Protein AF-A0A093CRY4-F1 (afdb_monomer)

Foldseek 3Di:
DVVVLLVLLVVLLDPDPVVSLVVLLVCLLVQCPDPPPVRVLSSLSSLLSQLVDPVRNLVSLSCVVSLLVNCVVLLRSLSSLQSNLVVDDDPVSQVSLLVSLLSLLVQCPPPDPNSNVSSVVSNVVSLVRHDDPCNVVNVVSVCVSCVVVVVVVVVVD

Secondary structure (DSSP, 8-state):
-HHHHHHHHHHHTSSS-HHHHHHHHHHHHHHHT-SSTHHHHHHHHHHHHHHT-TTTHHHHGGGHHHHHT-TTSHHHHHHHHHHHHHT--HHHHHHHHHHHHHHHGGGGG-S-HHHHHHHHHHHHHHHHH--TTHHHHHHHHHHHHHHHHHHHHHH--

Solvent-accessible surface area (backbone atoms only — not comparable to full-atom values): 8814 Å² total; per-residue (Å²): 107,70,69,59,52,51,51,51,38,59,53,68,74,50,90,90,49,68,69,60,47,58,52,46,68,67,49,45,65,60,41,54,69,43,90,50,80,63,45,29,58,53,49,40,53,35,49,33,60,36,41,74,31,86,92,43,23,75,68,55,56,80,48,47,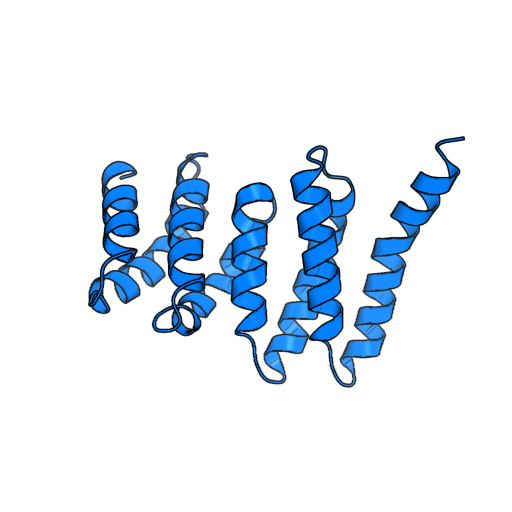71,62,52,69,72,40,58,88,47,35,81,56,37,47,63,36,50,52,46,49,56,76,70,48,59,73,78,59,28,27,53,51,23,50,55,50,40,64,67,37,47,74,36,62,76,41,92,48,65,66,34,18,52,49,35,52,51,46,38,54,52,25,61,73,50,38,54,75,83,52,42,62,57,48,50,52,51,50,51,66,51,45,52,61,60,55,49,56,71,67,67,78,114

Organism: Tauraco erythrolophus (NCBI:txid121530)

Radius of gyration: 16.93 Å; Cα contacts (8 Å, |Δi|>4): 141; chains: 1; bounding box: 35×24×50 Å

Mean predicted aligned error: 4.62 Å

Nearest PDB structures (foldseek):
  8d9w-assembly1_K  TM=6.288E-01  e=7.941E-01  Mus musculus
  8whl-assembly2_C  TM=3.926E-01  e=1.307E-01  Homo sapiens
  7mqa-assembly1_SP  TM=6.198E-01  e=2.366E+00  Homo sapiens
  8bot-assembly1_F  TM=3.402E-01  e=9.832E+00  Homo sapiens

Sequence (157 aa):
EMVTIAFLIEMLGCNNINKELDHALEIFPTYLKSQCPEMPRLVLRGILTLSERPDMAKKSLVLLPVIMEQLEHGDMVLPVLVNMLQLLEGKESSRIALVLADNLRWLFDNESVTVRQLSIHLFRDTMGLVAGAKRKKMKEVVWDSLLPLLFHLYDED

Structure (mmCIF, N/CA/C/O backbone):
data_AF-A0A093CRY4-F1
#
_entry.id   AF-A0A093CRY4-F1
#
loop_
_atom_site.group_PDB
_atom_site.id
_atom_site.type_symbol
_atom_site.label_atom_id
_atom_site.label_alt_id
_atom_site.label_comp_id
_atom_site.label_asym_id
_atom_site.label_entity_id
_atom_site.label_seq_id
_atom_site.pdbx_PDB_ins_code
_atom_site.Cartn_x
_atom_site.Cartn_y
_atom_site.Cartn_z
_atom_site.occupancy
_atom_site.B_iso_or_equiv
_atom_site.auth_seq_id
_atom_site.auth_comp_id
_atom_site.auth_asym_id
_atom_site.auth_atom_id
_atom_site.pdbx_PDB_model_num
ATOM 1 N N . GLU A 1 1 ? 11.510 5.188 21.331 1.00 83.94 1 GLU A N 1
ATOM 2 C CA . GLU A 1 1 ? 10.309 5.245 20.469 1.00 83.94 1 GLU A CA 1
ATOM 3 C C . GLU A 1 1 ? 9.979 3.909 19.813 1.00 83.94 1 GLU A C 1
ATOM 5 O O . GLU A 1 1 ? 8.864 3.454 20.013 1.00 83.94 1 GLU A O 1
ATOM 10 N N . MET A 1 2 ? 10.912 3.224 19.128 1.00 91.81 2 MET A N 1
ATOM 11 C CA . MET A 1 2 ? 10.611 1.926 18.483 1.00 91.81 2 MET A CA 1
ATOM 12 C C . MET A 1 2 ? 9.945 0.899 19.407 1.00 91.81 2 MET A C 1
ATOM 14 O O . MET A 1 2 ? 8.940 0.320 19.027 1.00 91.81 2 MET A O 1
ATOM 18 N N . VAL A 1 3 ? 10.453 0.706 20.631 1.00 93.69 3 VAL A N 1
ATOM 19 C CA . VAL A 1 3 ? 9.854 -0.236 21.600 1.00 93.69 3 VAL A CA 1
ATOM 20 C C . VAL A 1 3 ? 8.409 0.145 21.939 1.00 93.69 3 VAL A C 1
ATOM 22 O O . VAL A 1 3 ? 7.550 -0.721 22.043 1.00 93.69 3 VAL A O 1
ATOM 25 N N . THR A 1 4 ? 8.125 1.442 22.068 1.00 93.44 4 THR A N 1
ATOM 26 C CA . THR A 1 4 ? 6.783 1.960 22.359 1.00 93.44 4 THR A CA 1
ATOM 27 C C . THR A 1 4 ? 5.831 1.720 21.192 1.00 93.44 4 THR A C 1
ATOM 29 O O . THR A 1 4 ? 4.713 1.263 21.405 1.00 93.44 4 THR A O 1
ATOM 32 N N . ILE A 1 5 ? 6.279 1.978 19.960 1.00 94.31 5 ILE A N 1
ATOM 33 C CA . ILE A 1 5 ? 5.481 1.738 18.751 1.00 94.31 5 ILE A CA 1
ATOM 34 C C . ILE A 1 5 ? 5.279 0.243 18.513 1.00 94.31 5 ILE A C 1
ATOM 36 O O . ILE A 1 5 ? 4.167 -0.172 18.206 1.00 94.31 5 ILE A O 1
ATOM 40 N N . ALA A 1 6 ? 6.301 -0.581 18.742 1.00 94.50 6 ALA A N 1
ATOM 41 C CA . ALA A 1 6 ? 6.178 -2.032 18.679 1.00 94.50 6 ALA A CA 1
ATOM 42 C C . ALA A 1 6 ? 5.148 -2.538 19.693 1.00 94.50 6 ALA A C 1
ATOM 44 O O . ALA A 1 6 ? 4.248 -3.283 19.323 1.00 94.50 6 ALA A O 1
ATOM 45 N N . PHE A 1 7 ? 5.221 -2.073 20.944 1.00 93.00 7 PHE A N 1
ATOM 46 C CA . PHE A 1 7 ? 4.228 -2.403 21.963 1.00 93.00 7 PHE A CA 1
ATOM 47 C C . PHE A 1 7 ? 2.814 -1.982 21.543 1.00 93.00 7 PHE A C 1
ATOM 49 O O . PHE A 1 7 ? 1.894 -2.789 21.636 1.00 93.00 7 PHE A O 1
ATOM 56 N N . LEU A 1 8 ? 2.637 -0.757 21.033 1.00 92.00 8 LEU A N 1
ATOM 57 C CA . LEU A 1 8 ? 1.346 -0.288 20.526 1.00 92.00 8 LEU A CA 1
ATOM 58 C C . LEU A 1 8 ? 0.816 -1.204 19.416 1.00 92.00 8 LEU A C 1
ATOM 60 O O . LEU A 1 8 ? -0.345 -1.582 19.454 1.00 92.00 8 LEU A O 1
ATOM 64 N N . ILE A 1 9 ? 1.657 -1.597 18.460 1.00 92.06 9 ILE A N 1
ATOM 65 C CA . ILE A 1 9 ? 1.272 -2.476 17.348 1.00 92.06 9 ILE A CA 1
ATOM 66 C C . ILE A 1 9 ? 0.850 -3.864 17.827 1.00 92.06 9 ILE A C 1
ATOM 68 O O . ILE A 1 9 ? -0.150 -4.389 17.347 1.00 92.06 9 ILE A O 1
ATOM 72 N N . GLU A 1 10 ? 1.565 -4.451 18.783 1.00 91.19 10 GLU A N 1
ATOM 73 C CA . GLU A 1 10 ? 1.151 -5.733 19.364 1.00 91.19 10 GLU A CA 1
ATOM 74 C C . GLU A 1 10 ? -0.182 -5.584 20.112 1.00 91.19 10 GLU A C 1
ATOM 76 O O . GLU A 1 10 ? -1.076 -6.420 19.977 1.00 91.19 10 GLU A O 1
ATOM 81 N N . MET A 1 11 ? -0.375 -4.464 20.819 1.00 88.94 11 MET A N 1
ATOM 82 C CA . MET A 1 11 ? -1.657 -4.136 21.445 1.00 88.94 11 MET A CA 1
ATOM 83 C C . MET A 1 11 ? -2.774 -3.961 20.414 1.00 88.94 11 MET A C 1
ATOM 85 O O . MET A 1 11 ? -3.904 -4.327 20.725 1.00 88.94 11 MET A O 1
ATOM 89 N N . LEU A 1 12 ? -2.473 -3.493 19.191 1.00 85.75 12 LEU A N 1
ATOM 90 C CA . LEU A 1 12 ? -3.433 -3.407 18.083 1.00 85.75 12 LEU A CA 1
ATOM 91 C C . LEU A 1 12 ? -4.008 -4.768 17.652 1.00 85.75 12 LEU A C 1
ATOM 93 O O . LEU A 1 12 ? -5.098 -4.830 17.080 1.00 85.75 12 LEU A O 1
ATOM 97 N N . GLY A 1 13 ? -3.321 -5.866 17.972 1.00 82.00 13 GLY A N 1
ATOM 98 C CA . GLY A 1 13 ? -3.807 -7.230 17.759 1.00 82.00 13 GLY A CA 1
ATOM 99 C C . GLY A 1 13 ? -4.866 -7.693 18.769 1.00 82.00 13 GLY A C 1
ATOM 100 O O . GLY A 1 13 ? -5.543 -8.690 18.529 1.00 82.00 13 GLY A O 1
ATOM 101 N N . CYS A 1 14 ? -5.054 -6.983 19.884 1.00 84.06 14 CYS A N 1
ATOM 102 C CA . CYS A 1 14 ? -5.982 -7.377 20.945 1.00 84.06 14 CYS A CA 1
ATOM 103 C C . CYS A 1 14 ? -7.433 -6.940 20.660 1.00 84.06 14 CYS A C 1
ATOM 105 O O . CYS A 1 14 ? -7.703 -5.953 19.969 1.00 84.06 14 CYS A O 1
ATOM 107 N N . ASN A 1 15 ? -8.411 -7.656 21.221 1.00 69.56 15 ASN A N 1
ATOM 108 C CA . ASN A 1 15 ? -9.822 -7.271 21.129 1.00 69.56 15 ASN A CA 1
ATOM 109 C C . ASN A 1 15 ? -10.112 -6.093 22.085 1.00 69.56 15 ASN A C 1
ATOM 111 O O . ASN A 1 15 ? -9.741 -6.167 23.253 1.00 69.56 15 ASN A O 1
ATOM 115 N N . ASN A 1 16 ? -10.835 -5.063 21.610 1.00 69.56 16 ASN A N 1
ATOM 116 C CA . ASN A 1 16 ? -11.391 -3.933 22.390 1.00 69.56 16 ASN A CA 1
ATOM 117 C C . ASN A 1 16 ? -10.476 -2.719 22.702 1.00 69.56 16 ASN A C 1
ATOM 119 O O . ASN A 1 16 ? -10.368 -2.289 23.847 1.00 69.56 16 ASN A O 1
ATOM 123 N N . ILE A 1 17 ? -9.875 -2.116 21.676 1.00 74.19 17 ILE A N 1
ATOM 124 C CA . ILE A 1 17 ? -8.831 -1.070 21.795 1.00 74.19 17 ILE A CA 1
ATOM 125 C C . ILE A 1 17 ? -9.111 0.163 20.909 1.00 74.19 17 ILE A C 1
ATOM 127 O O . ILE A 1 17 ? -8.249 0.683 20.202 1.00 74.19 17 ILE A O 1
ATOM 131 N N . ASN A 1 18 ? -10.368 0.610 20.862 1.00 78.56 18 ASN A N 1
ATOM 132 C CA . ASN A 1 18 ? -10.778 1.685 19.947 1.00 78.56 18 ASN A CA 1
ATOM 133 C C . ASN A 1 18 ? -10.033 3.011 20.182 1.00 78.56 18 ASN A C 1
ATOM 135 O O . ASN A 1 18 ? -9.780 3.732 19.223 1.00 78.56 18 ASN A O 1
ATOM 139 N N . LYS A 1 19 ? -9.678 3.332 21.434 1.00 81.25 19 LYS A N 1
ATOM 140 C CA . LYS A 1 19 ? -8.964 4.577 21.761 1.00 81.25 19 LYS A CA 1
ATOM 141 C C . LYS A 1 19 ? -7.512 4.519 21.298 1.00 81.25 19 LYS A C 1
ATOM 143 O O . LYS A 1 19 ? -6.995 5.487 20.752 1.00 81.25 19 LYS A O 1
ATOM 148 N N . GLU A 1 20 ? -6.876 3.373 21.501 1.00 86.25 20 GLU A N 1
ATOM 149 C CA . GLU A 1 20 ? -5.513 3.093 21.070 1.00 86.25 20 GLU A CA 1
ATOM 150 C C . GLU A 1 20 ? -5.431 3.071 19.543 1.00 86.25 20 GLU A C 1
ATOM 152 O O . GLU A 1 20 ? -4.464 3.581 18.988 1.00 86.25 20 GLU A O 1
ATOM 157 N N . LEU A 1 21 ? -6.463 2.554 18.865 1.00 89.06 21 LEU A N 1
ATOM 158 C CA . LEU A 1 21 ? -6.588 2.629 17.412 1.00 89.06 21 LEU A CA 1
ATOM 159 C C . LEU A 1 21 ? -6.636 4.079 16.928 1.00 89.06 21 LEU A C 1
ATOM 161 O O . LEU A 1 21 ? -5.852 4.442 16.059 1.00 89.06 21 LEU A O 1
ATOM 165 N N . ASP A 1 22 ? -7.529 4.907 17.473 1.00 90.94 22 ASP A N 1
ATOM 166 C CA . ASP A 1 22 ? -7.661 6.296 17.020 1.00 90.94 22 ASP A CA 1
ATOM 167 C C . ASP A 1 22 ? -6.340 7.071 17.241 1.00 90.94 22 ASP A C 1
ATOM 169 O O . ASP A 1 22 ? -5.893 7.792 16.349 1.00 90.94 22 ASP A O 1
ATOM 173 N N . HIS A 1 23 ? -5.650 6.835 18.365 1.00 90.81 23 HIS A N 1
ATOM 174 C CA . HIS A 1 23 ? -4.318 7.398 18.616 1.00 90.81 23 HIS A CA 1
ATOM 175 C C . HIS A 1 23 ? -3.246 6.855 17.655 1.00 90.81 23 HIS A C 1
ATOM 177 O O . HIS A 1 23 ? -2.413 7.610 17.156 1.00 90.81 23 HIS A O 1
ATOM 183 N N . ALA A 1 24 ? -3.270 5.555 17.353 1.00 92.81 24 ALA A N 1
ATOM 184 C CA . ALA A 1 24 ? -2.357 4.946 16.393 1.00 92.81 24 ALA A CA 1
ATOM 185 C C . ALA A 1 24 ? -2.515 5.567 14.996 1.00 92.81 24 ALA A C 1
ATOM 187 O O . ALA A 1 24 ? -1.523 5.945 14.375 1.00 92.81 24 ALA A O 1
ATOM 188 N N . LEU A 1 25 ? -3.754 5.741 14.524 1.00 94.62 25 LEU A N 1
ATOM 189 C CA . LEU A 1 25 ? -4.042 6.358 13.225 1.00 94.62 25 LEU A CA 1
ATOM 190 C C . LEU A 1 25 ? -3.545 7.812 13.140 1.00 94.62 25 LEU A C 1
ATOM 192 O O . LEU A 1 25 ? -3.159 8.253 12.060 1.00 94.62 25 LEU A O 1
ATOM 196 N N . GLU A 1 26 ? -3.520 8.542 14.257 1.00 94.94 26 GLU A N 1
ATOM 197 C CA . GLU A 1 26 ? -2.996 9.911 14.324 1.00 94.94 26 GLU A CA 1
ATOM 198 C C . GLU A 1 26 ? -1.468 9.960 14.171 1.00 94.94 26 GLU A C 1
ATOM 200 O O . GLU A 1 26 ? -0.938 10.817 13.462 1.00 94.94 26 GLU A O 1
ATOM 205 N N . ILE A 1 27 ? -0.747 9.032 14.806 1.00 95.56 27 ILE A N 1
ATOM 206 C CA . ILE A 1 27 ? 0.722 9.073 14.861 1.00 95.56 27 ILE A CA 1
ATOM 207 C C . ILE A 1 27 ? 1.406 8.289 13.733 1.00 95.56 27 ILE A C 1
ATOM 209 O O . ILE A 1 27 ? 2.545 8.594 13.374 1.00 95.56 27 ILE A O 1
ATOM 213 N N . PHE A 1 28 ? 0.740 7.287 13.149 1.00 96.25 28 PHE A N 1
ATOM 214 C CA . PHE A 1 28 ? 1.304 6.440 12.091 1.00 96.25 28 PHE A CA 1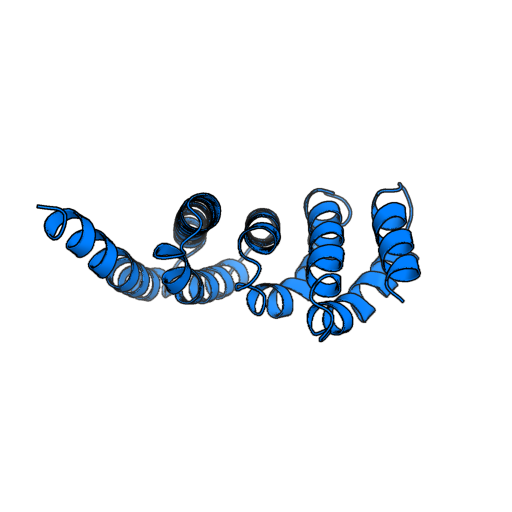
ATOM 215 C C . PHE A 1 28 ? 1.846 7.217 10.883 1.00 96.25 28 PHE A C 1
ATOM 217 O O . PHE A 1 28 ? 2.947 6.878 10.446 1.00 96.25 28 PHE A O 1
ATOM 224 N N . PRO A 1 29 ? 1.189 8.278 10.366 1.00 97.06 29 PRO A N 1
ATOM 225 C CA . PRO A 1 29 ? 1.746 9.073 9.271 1.00 97.06 29 PRO A CA 1
ATOM 226 C C . PRO A 1 29 ? 3.129 9.657 9.584 1.00 97.06 29 PRO A C 1
ATOM 228 O O . PRO A 1 29 ? 3.996 9.690 8.713 1.00 97.06 29 PRO A O 1
ATOM 231 N N . THR A 1 30 ? 3.357 10.080 10.830 1.00 96.12 30 THR A N 1
ATOM 232 C CA . THR A 1 30 ? 4.648 10.617 11.279 1.00 96.12 30 THR A CA 1
ATOM 233 C C . THR A 1 30 ? 5.719 9.530 11.289 1.00 96.12 30 THR A C 1
ATOM 235 O O . THR A 1 30 ? 6.826 9.747 10.801 1.00 96.12 30 THR A O 1
ATOM 238 N N . TYR A 1 31 ? 5.391 8.340 11.799 1.00 96.19 31 TYR A N 1
ATOM 239 C CA . TYR A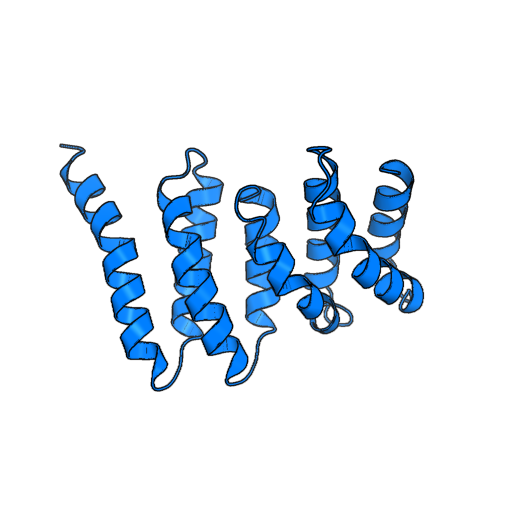 1 31 ? 6.349 7.237 11.900 1.00 96.19 31 TYR A CA 1
ATOM 240 C C . TYR A 1 31 ? 6.620 6.529 10.564 1.00 96.19 31 TYR A C 1
ATOM 242 O O . TYR A 1 31 ? 7.735 6.048 10.369 1.00 96.19 31 TYR A O 1
ATOM 250 N N . LEU A 1 32 ? 5.669 6.533 9.622 1.00 95.94 32 LEU A N 1
ATOM 251 C CA . LEU A 1 32 ? 5.905 6.109 8.234 1.00 95.94 32 LEU A CA 1
ATOM 252 C C . LEU A 1 32 ? 6.928 7.006 7.525 1.00 95.94 32 LEU A C 1
ATOM 254 O O . LEU A 1 32 ? 7.668 6.531 6.679 1.00 95.94 32 LEU A O 1
ATOM 258 N N . LYS A 1 33 ? 7.015 8.288 7.894 1.00 94.38 33 LYS A N 1
ATOM 259 C CA . LYS A 1 33 ? 7.972 9.253 7.318 1.00 94.38 33 LYS A CA 1
ATOM 260 C C . LYS A 1 33 ? 9.277 9.359 8.115 1.00 94.38 33 LYS A C 1
ATOM 262 O O . LYS A 1 33 ? 10.051 10.297 7.925 1.00 94.38 33 LYS A O 1
ATOM 267 N N . SER A 1 34 ? 9.512 8.435 9.047 1.00 94.44 34 SER A N 1
ATOM 268 C CA . SER A 1 34 ? 10.714 8.430 9.878 1.00 94.44 34 SER A CA 1
ATOM 269 C C . SER A 1 34 ? 11.972 8.168 9.047 1.00 94.44 34 SER A C 1
ATOM 271 O O . SER A 1 34 ? 11.970 7.343 8.143 1.00 94.44 34 SER A O 1
ATOM 273 N N . GLN A 1 35 ? 13.084 8.812 9.415 1.00 91.62 35 GLN A N 1
ATOM 274 C CA . GLN A 1 35 ? 14.401 8.528 8.827 1.00 91.62 35 GLN A CA 1
ATOM 275 C C . GLN A 1 35 ? 14.996 7.192 9.305 1.00 91.62 35 GLN A C 1
ATOM 277 O O . GLN A 1 35 ? 16.005 6.742 8.771 1.00 91.62 35 GLN A O 1
ATOM 282 N N . CYS A 1 36 ? 14.413 6.566 10.334 1.00 93.56 36 CYS A N 1
ATOM 283 C CA . CYS A 1 36 ? 14.835 5.253 10.809 1.00 93.56 36 CYS A CA 1
ATOM 284 C C . CYS A 1 36 ? 14.272 4.162 9.879 1.00 93.56 36 CYS A C 1
ATOM 286 O O . CYS A 1 36 ? 13.054 4.002 9.868 1.00 93.56 36 CYS A O 1
ATOM 288 N N . PRO A 1 37 ? 15.102 3.373 9.164 1.00 89.25 37 PRO A N 1
ATOM 289 C CA . PRO A 1 37 ? 14.620 2.423 8.148 1.00 89.25 37 PRO A CA 1
ATOM 290 C C . PRO A 1 37 ? 13.652 1.352 8.673 1.00 89.25 37 PRO A C 1
ATOM 292 O O . PRO A 1 37 ? 12.766 0.892 7.959 1.00 89.25 37 PRO A O 1
ATOM 295 N N . GLU A 1 38 ? 13.799 0.969 9.941 1.00 92.75 38 GLU A N 1
ATOM 296 C CA . GLU A 1 38 ? 12.959 -0.055 10.569 1.00 92.75 38 GLU A CA 1
ATOM 297 C C . GLU A 1 38 ? 11.592 0.480 11.005 1.00 92.75 38 GLU A C 1
ATOM 299 O O . GLU A 1 38 ? 10.638 -0.284 11.157 1.00 92.75 38 GLU A O 1
ATOM 304 N N . MET A 1 39 ? 11.467 1.794 11.206 1.00 95.31 39 MET A N 1
ATOM 305 C CA . MET A 1 39 ? 10.245 2.384 11.744 1.00 95.31 39 MET A CA 1
ATOM 306 C C . MET A 1 39 ? 9.073 2.304 10.748 1.00 95.31 39 MET A C 1
ATOM 308 O O . MET A 1 39 ? 8.021 1.805 11.152 1.00 95.31 39 MET A O 1
ATOM 312 N N . PRO A 1 40 ? 9.206 2.683 9.458 1.00 95.06 40 PRO A N 1
ATOM 313 C CA . PRO A 1 40 ? 8.131 2.500 8.484 1.00 95.06 40 PRO A CA 1
ATOM 314 C C . PRO A 1 40 ? 7.725 1.033 8.334 1.00 95.06 40 PRO A C 1
ATOM 316 O O . PRO A 1 40 ? 6.535 0.730 8.319 1.00 95.06 40 PRO A O 1
ATOM 319 N N . ARG A 1 41 ? 8.693 0.103 8.315 1.00 94.06 41 ARG A N 1
ATOM 320 C CA . ARG A 1 41 ? 8.430 -1.348 8.244 1.00 94.06 41 ARG A CA 1
ATOM 321 C C . ARG A 1 41 ? 7.602 -1.835 9.430 1.00 94.06 41 ARG A C 1
ATOM 323 O O . ARG A 1 41 ? 6.625 -2.563 9.248 1.00 94.06 41 ARG A O 1
ATOM 330 N N . LEU A 1 42 ? 7.966 -1.403 10.636 1.00 95.31 42 LEU A N 1
ATOM 331 C CA . LEU A 1 42 ? 7.233 -1.714 11.855 1.00 95.31 42 LEU A CA 1
ATOM 332 C C . LEU A 1 42 ? 5.795 -1.179 11.780 1.00 95.31 42 LEU A C 1
ATOM 334 O O . LEU A 1 42 ? 4.848 -1.926 12.017 1.00 95.31 42 LEU A O 1
ATOM 338 N N . VAL A 1 43 ? 5.613 0.081 11.381 1.00 96.62 43 VAL A N 1
ATOM 339 C CA . VAL A 1 43 ? 4.284 0.699 11.256 1.00 96.62 43 VAL A CA 1
ATOM 340 C C . VAL A 1 43 ? 3.438 0.009 10.183 1.00 96.62 43 VAL A C 1
ATOM 342 O O . VAL A 1 43 ? 2.274 -0.291 10.441 1.00 96.62 43 VAL A O 1
ATOM 345 N N . LEU A 1 44 ? 4.011 -0.320 9.021 1.00 96.38 44 LEU A N 1
ATOM 346 C CA . LEU A 1 44 ? 3.331 -1.065 7.956 1.00 96.38 44 LEU A CA 1
ATOM 347 C C . LEU A 1 44 ? 2.845 -2.435 8.438 1.00 96.38 44 LEU A C 1
ATOM 349 O O . LEU A 1 44 ? 1.724 -2.816 8.114 1.00 96.38 44 LEU A O 1
ATOM 353 N N . ARG A 1 45 ? 3.621 -3.140 9.274 1.00 94.75 45 ARG A N 1
ATOM 354 C CA . ARG A 1 45 ? 3.167 -4.384 9.921 1.00 94.75 45 ARG A CA 1
ATOM 355 C C . ARG A 1 45 ? 1.938 -4.146 10.800 1.00 94.75 45 ARG A C 1
ATOM 357 O O . ARG A 1 45 ? 0.995 -4.927 10.747 1.00 94.75 45 ARG A O 1
ATOM 364 N N . GLY A 1 46 ? 1.919 -3.065 11.578 1.00 94.19 46 GLY A N 1
ATOM 365 C CA . GLY A 1 46 ? 0.745 -2.700 12.372 1.00 94.19 46 GLY A CA 1
ATOM 366 C C . GLY A 1 46 ? -0.480 -2.390 11.518 1.00 94.19 46 GLY A C 1
ATOM 367 O O . GLY A 1 46 ? -1.574 -2.866 11.807 1.00 94.19 46 GLY A O 1
ATOM 368 N N . ILE A 1 47 ? -0.296 -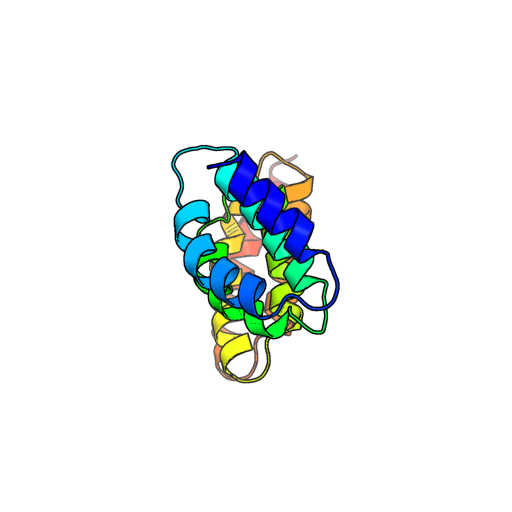1.639 10.434 1.00 95.44 47 ILE A N 1
ATOM 369 C CA . ILE A 1 47 ? -1.373 -1.315 9.496 1.00 95.44 47 ILE A CA 1
ATOM 370 C C . ILE A 1 47 ? -1.889 -2.576 8.794 1.00 95.44 47 ILE A C 1
ATOM 372 O O . ILE A 1 47 ? -3.099 -2.707 8.618 1.00 95.44 47 ILE A O 1
ATOM 376 N N . LEU A 1 48 ? -1.008 -3.517 8.440 1.00 94.50 48 LEU A N 1
ATOM 377 C CA . LEU A 1 48 ? -1.405 -4.806 7.879 1.00 94.50 48 LEU A CA 1
ATOM 378 C C . LEU A 1 48 ? -2.366 -5.529 8.828 1.00 94.50 48 LEU A C 1
ATOM 380 O O . LEU A 1 48 ? -3.490 -5.828 8.425 1.00 94.50 48 LEU A O 1
ATOM 384 N N . THR A 1 49 ? -1.989 -5.670 10.103 1.00 92.25 49 THR A N 1
ATOM 385 C CA . THR A 1 49 ? -2.847 -6.256 11.147 1.00 92.25 49 THR A CA 1
ATOM 386 C C . THR A 1 49 ? -4.204 -5.553 11.242 1.00 92.25 49 THR A C 1
ATOM 388 O O . THR A 1 49 ? -5.237 -6.206 11.370 1.00 92.25 49 THR A O 1
ATOM 391 N N . LEU A 1 50 ? -4.238 -4.218 11.156 1.00 91.81 50 LEU A N 1
ATOM 392 C CA . LEU A 1 50 ? -5.495 -3.461 11.171 1.00 91.81 50 LEU A CA 1
ATOM 393 C C . LEU A 1 50 ? -6.352 -3.707 9.923 1.00 91.81 50 LEU A C 1
ATOM 395 O O . LEU A 1 50 ? -7.575 -3.773 10.025 1.00 91.81 50 LEU A O 1
ATOM 399 N N . SER A 1 51 ? -5.726 -3.825 8.752 1.00 91.62 51 SER A N 1
ATOM 400 C CA . SER A 1 51 ? -6.415 -4.025 7.473 1.00 91.62 51 SER A CA 1
ATOM 401 C C . SER A 1 51 ? -7.049 -5.414 7.343 1.00 91.62 51 SER A C 1
ATOM 403 O O . SER A 1 51 ? -8.061 -5.562 6.665 1.00 91.62 51 SER A O 1
ATOM 405 N N . GLU A 1 52 ? -6.498 -6.415 8.032 1.00 91.12 52 GLU A N 1
ATOM 406 C CA . GLU A 1 52 ? -7.019 -7.789 8.069 1.00 91.12 52 GLU A CA 1
ATOM 407 C C . GLU A 1 52 ? -8.206 -7.943 9.034 1.00 91.12 52 GLU A C 1
ATOM 409 O O . GLU A 1 52 ? -8.931 -8.938 8.997 1.00 91.12 52 GLU A O 1
ATOM 414 N N . ARG A 1 53 ? -8.431 -6.947 9.898 1.00 88.38 53 ARG A N 1
ATOM 415 C CA . ARG A 1 53 ? -9.461 -6.952 10.937 1.00 88.38 53 ARG A CA 1
ATOM 416 C C . ARG A 1 53 ? -10.742 -6.249 10.481 1.00 88.38 53 ARG A C 1
ATOM 418 O O . ARG A 1 53 ? -10.748 -5.022 10.380 1.00 88.38 53 ARG A O 1
ATOM 425 N N . PRO A 1 54 ? -11.873 -6.956 10.296 1.00 83.31 54 PRO A N 1
ATOM 426 C CA . PRO A 1 54 ? -13.102 -6.355 9.766 1.00 83.31 54 PRO A CA 1
ATOM 427 C C . PRO A 1 54 ? -13.637 -5.158 10.571 1.00 83.31 54 PRO A C 1
ATOM 429 O O . PRO A 1 54 ? -14.227 -4.245 9.997 1.00 83.31 54 PRO A O 1
ATOM 432 N N . ASP A 1 55 ? -13.421 -5.143 11.890 1.00 83.75 55 ASP A N 1
ATOM 433 C CA . ASP A 1 55 ? -13.861 -4.088 12.810 1.00 83.75 55 ASP A CA 1
ATOM 434 C C . ASP A 1 55 ? -13.029 -2.795 12.714 1.00 83.75 55 ASP A C 1
ATOM 436 O O . ASP A 1 55 ? -13.519 -1.720 13.065 1.00 83.75 55 ASP A O 1
ATOM 440 N N . MET A 1 56 ? -11.792 -2.878 12.213 1.00 87.06 56 MET A N 1
ATOM 441 C CA . MET A 1 56 ? -10.829 -1.765 12.184 1.00 87.06 56 MET A CA 1
ATOM 442 C C . MET A 1 56 ? -10.421 -1.351 10.769 1.00 87.06 56 MET A C 1
ATOM 444 O O . MET A 1 56 ? -10.065 -0.192 10.538 1.00 87.06 56 MET A O 1
ATOM 448 N N . ALA A 1 57 ? -10.528 -2.265 9.807 1.00 90.25 57 ALA A N 1
ATOM 449 C CA . ALA A 1 57 ? -10.009 -2.108 8.459 1.00 90.25 57 ALA A CA 1
ATOM 450 C C . ALA A 1 57 ? -10.553 -0.849 7.767 1.00 90.25 57 ALA A C 1
ATOM 452 O O . ALA A 1 57 ? -9.781 -0.055 7.228 1.00 90.25 57 ALA A O 1
ATOM 453 N N . LYS A 1 58 ? -11.863 -0.572 7.866 1.00 90.81 58 LYS A N 1
ATOM 454 C CA . LYS A 1 58 ? -12.454 0.640 7.267 1.00 90.81 58 LYS A CA 1
ATOM 455 C C . LYS A 1 58 ? -11.902 1.941 7.863 1.00 90.81 58 LYS A C 1
ATOM 457 O O . LYS A 1 58 ? -11.733 2.905 7.122 1.00 90.81 58 LYS A O 1
ATOM 462 N N . LYS A 1 59 ? -11.582 1.983 9.164 1.00 91.44 59 LYS A N 1
ATOM 463 C CA . LYS A 1 59 ? -10.972 3.171 9.792 1.00 91.44 59 LYS A CA 1
ATOM 464 C C . LYS A 1 59 ? -9.543 3.399 9.299 1.00 91.44 59 LYS A C 1
ATOM 466 O O . LYS A 1 59 ? -9.142 4.541 9.102 1.00 91.44 59 LYS A O 1
ATOM 471 N N . SER A 1 60 ? -8.798 2.320 9.051 1.00 92.38 60 SER A N 1
ATOM 472 C CA . SER A 1 60 ? -7.408 2.398 8.585 1.00 92.38 60 SER A CA 1
ATOM 473 C C . SER A 1 60 ? -7.250 3.035 7.196 1.00 92.38 60 SER A C 1
ATOM 475 O O . SER A 1 60 ? -6.170 3.525 6.877 1.00 92.38 60 SER A O 1
ATOM 477 N N . LEU A 1 61 ? -8.328 3.134 6.402 1.00 93.12 61 LEU A N 1
ATOM 478 C CA . LEU A 1 61 ? -8.323 3.789 5.086 1.00 93.12 61 LEU A CA 1
ATOM 479 C C . LEU A 1 61 ? -7.903 5.266 5.126 1.00 93.12 61 LEU A C 1
ATOM 481 O O . LEU A 1 61 ? -7.463 5.792 4.106 1.00 93.12 61 LEU A O 1
ATOM 485 N N . VAL A 1 62 ? -7.983 5.932 6.285 1.00 93.81 62 VAL A N 1
ATOM 486 C CA . VAL A 1 62 ? -7.447 7.295 6.462 1.00 93.81 62 VAL A CA 1
ATOM 487 C C . VAL A 1 62 ? -5.944 7.376 6.163 1.00 93.81 62 VAL A C 1
ATOM 489 O O . VAL A 1 62 ? -5.452 8.417 5.736 1.00 93.81 62 VAL A O 1
ATOM 492 N N . LEU A 1 63 ? -5.222 6.264 6.328 1.00 95.81 63 LEU A N 1
ATOM 493 C CA . LEU A 1 63 ? -3.785 6.160 6.081 1.00 95.81 63 LEU A CA 1
ATOM 494 C C . LEU A 1 63 ? -3.446 5.869 4.618 1.00 95.81 63 LEU A C 1
ATOM 496 O O . LEU A 1 63 ? -2.280 5.938 4.239 1.00 95.81 63 LEU A O 1
ATOM 500 N N . LEU A 1 64 ? -4.434 5.556 3.778 1.00 94.31 64 LEU A N 1
ATOM 501 C CA . LEU A 1 64 ? -4.190 5.131 2.403 1.00 94.31 64 LEU A CA 1
ATOM 502 C C . LEU A 1 64 ? -3.317 6.112 1.596 1.00 94.31 64 LEU A C 1
ATOM 504 O O . LEU A 1 64 ? -2.394 5.639 0.935 1.00 94.31 64 LEU A O 1
ATOM 508 N N . PRO A 1 65 ? -3.511 7.448 1.670 1.00 93.38 65 PRO A N 1
ATOM 509 C CA . PRO A 1 65 ? -2.651 8.384 0.949 1.00 93.38 65 PRO A CA 1
ATOM 510 C C . PRO A 1 65 ? -1.178 8.276 1.352 1.00 93.38 65 PRO A C 1
ATOM 512 O O . PRO A 1 65 ? -0.323 8.217 0.477 1.00 93.38 65 PRO A O 1
ATOM 515 N N . VAL A 1 66 ? -0.878 8.194 2.656 1.00 94.94 66 VAL A N 1
ATOM 516 C CA . VAL A 1 66 ? 0.513 8.091 3.121 1.00 94.94 66 VAL A CA 1
ATOM 517 C C . VAL A 1 66 ? 1.111 6.722 2.803 1.00 94.94 66 VAL A C 1
ATOM 519 O O . VAL A 1 66 ? 2.278 6.654 2.454 1.00 94.94 66 VAL A O 1
ATOM 522 N N . ILE A 1 67 ? 0.328 5.641 2.824 1.00 95.44 67 ILE A N 1
ATOM 523 C CA . ILE A 1 67 ? 0.797 4.294 2.445 1.00 95.44 67 ILE A CA 1
ATOM 524 C C . ILE A 1 67 ? 1.172 4.240 0.960 1.00 95.44 67 ILE A C 1
ATOM 526 O O . ILE A 1 67 ? 2.174 3.630 0.601 1.00 95.44 67 ILE A O 1
ATOM 530 N N . MET A 1 68 ? 0.413 4.913 0.090 1.00 94.06 68 MET A N 1
ATOM 531 C CA . MET A 1 68 ? 0.744 5.014 -1.337 1.00 94.06 68 MET A CA 1
ATOM 532 C C . MET A 1 68 ? 2.051 5.779 -1.603 1.00 94.06 68 MET A C 1
ATOM 534 O O . MET A 1 68 ? 2.621 5.626 -2.680 1.00 94.06 68 MET A O 1
ATOM 538 N N . GLU A 1 69 ? 2.537 6.577 -0.647 1.00 93.62 69 GLU A N 1
ATOM 539 C CA . GLU A 1 69 ? 3.855 7.225 -0.712 1.00 93.62 69 GLU A CA 1
ATOM 540 C C . GLU A 1 69 ? 4.998 6.281 -0.297 1.00 93.62 69 GLU A C 1
ATOM 542 O O . GLU A 1 69 ? 6.146 6.665 -0.444 1.00 93.62 69 GLU A O 1
ATOM 547 N N . GLN A 1 70 ? 4.711 5.083 0.232 1.00 94.31 70 GLN A N 1
ATOM 548 C CA . GLN A 1 70 ? 5.705 4.144 0.786 1.00 94.31 70 GLN A CA 1
ATOM 549 C C . GLN A 1 70 ? 6.004 2.960 -0.142 1.00 94.31 70 GLN A C 1
ATOM 551 O O . GLN A 1 70 ? 6.418 1.895 0.322 1.00 94.31 70 GLN A O 1
ATOM 556 N N . LEU A 1 71 ? 5.749 3.104 -1.446 1.00 92.69 71 LEU A N 1
ATOM 557 C CA . LEU A 1 71 ? 5.872 2.017 -2.422 1.00 92.69 71 LEU A CA 1
ATOM 558 C C . LEU A 1 71 ? 7.298 1.445 -2.532 1.00 92.69 71 LEU A C 1
ATOM 560 O O . LEU A 1 71 ? 7.445 0.300 -2.957 1.00 92.69 71 LEU A O 1
ATOM 564 N N . GLU A 1 72 ? 8.333 2.175 -2.096 1.00 88.25 72 GLU A N 1
ATOM 565 C CA . GLU A 1 72 ? 9.699 1.647 -1.981 1.00 88.25 72 GLU A CA 1
ATOM 566 C C . GLU A 1 72 ? 9.835 0.488 -0.988 1.00 88.25 72 GLU A C 1
ATOM 568 O O . GLU A 1 72 ? 10.696 -0.373 -1.161 1.00 88.25 72 GLU A O 1
ATOM 573 N N . HIS A 1 73 ? 8.935 0.390 -0.011 1.00 89.06 73 HIS A N 1
ATOM 574 C CA . HIS A 1 73 ? 8.854 -0.724 0.933 1.00 89.06 73 HIS A CA 1
ATOM 575 C C . HIS A 1 73 ? 8.002 -1.872 0.367 1.00 89.06 73 HIS A C 1
ATOM 577 O O . HIS A 1 73 ? 7.138 -2.412 1.060 1.00 89.06 73 HIS A O 1
ATOM 583 N N . GLY A 1 74 ? 8.201 -2.202 -0.915 1.00 87.25 74 GLY A N 1
ATOM 584 C CA . GLY A 1 74 ? 7.315 -3.037 -1.733 1.00 87.25 74 GLY A CA 1
ATOM 585 C C . GLY A 1 74 ? 6.829 -4.327 -1.060 1.00 87.25 74 GLY A C 1
ATOM 586 O O . GLY A 1 74 ? 5.638 -4.627 -1.080 1.00 87.25 74 GLY A O 1
ATOM 587 N N . ASP A 1 75 ? 7.727 -5.065 -0.411 1.00 87.94 75 ASP A N 1
ATOM 588 C CA . ASP A 1 75 ? 7.439 -6.325 0.286 1.00 87.94 75 ASP A CA 1
ATOM 589 C C . ASP A 1 75 ? 6.423 -6.171 1.430 1.00 87.94 75 ASP A C 1
ATOM 591 O O . ASP A 1 75 ? 5.613 -7.067 1.666 1.00 87.94 75 ASP A O 1
ATOM 595 N N . MET A 1 76 ? 6.433 -5.021 2.102 1.00 90.62 76 MET A N 1
ATOM 596 C CA . MET A 1 76 ? 5.586 -4.728 3.259 1.00 90.62 76 MET A CA 1
ATOM 597 C C . MET A 1 76 ? 4.337 -3.920 2.895 1.00 90.62 76 MET A C 1
ATOM 599 O O . MET A 1 76 ? 3.275 -4.119 3.480 1.00 90.62 76 MET A O 1
ATOM 603 N N . VAL A 1 77 ? 4.450 -2.997 1.940 1.00 95.38 77 VAL A N 1
ATOM 604 C CA . VAL A 1 77 ? 3.380 -2.050 1.592 1.00 95.38 77 VAL A CA 1
ATOM 605 C C . VAL A 1 77 ? 2.340 -2.655 0.647 1.00 95.38 77 VAL A C 1
ATOM 607 O O . VAL A 1 77 ? 1.151 -2.356 0.763 1.00 95.38 77 VAL A O 1
ATOM 610 N N . LEU A 1 78 ? 2.753 -3.532 -0.277 1.00 96.25 78 LEU A N 1
ATOM 611 C CA . LEU A 1 78 ? 1.850 -4.098 -1.280 1.00 96.25 78 LEU A CA 1
ATOM 612 C C . LEU A 1 78 ? 0.748 -4.970 -0.652 1.00 96.25 78 LEU A C 1
ATOM 614 O O . LEU A 1 78 ? -0.409 -4.769 -1.025 1.00 96.25 78 LEU A O 1
ATOM 618 N N . PRO A 1 79 ? 1.023 -5.853 0.333 1.00 94.00 79 PRO A N 1
ATOM 619 C CA . PRO A 1 79 ? -0.033 -6.597 1.027 1.00 94.00 79 PRO A CA 1
ATOM 620 C C . PRO A 1 79 ? -1.051 -5.689 1.733 1.00 94.00 79 PRO A C 1
ATOM 622 O O . PRO A 1 79 ? -2.255 -5.932 1.667 1.00 94.00 79 PRO A O 1
ATOM 625 N N . VAL A 1 80 ? -0.584 -4.594 2.347 1.00 95.19 80 VAL A N 1
ATOM 626 C CA . VAL A 1 80 ? -1.460 -3.600 2.990 1.00 95.19 80 VAL A CA 1
ATOM 627 C C . VAL A 1 80 ? -2.396 -2.961 1.964 1.00 95.19 80 VAL A C 1
ATOM 629 O O . VAL A 1 80 ? -3.602 -2.853 2.196 1.00 95.19 80 VAL A O 1
ATOM 632 N N . LEU A 1 81 ? -1.856 -2.562 0.810 1.00 95.38 81 LEU A N 1
ATOM 633 C CA . LEU A 1 81 ? -2.636 -1.957 -0.268 1.00 95.38 81 LEU A CA 1
ATOM 634 C C . LEU A 1 81 ? -3.651 -2.934 -0.872 1.00 95.38 81 LEU A C 1
ATOM 636 O O . LEU A 1 81 ? -4.771 -2.510 -1.151 1.00 95.38 81 LEU A O 1
ATOM 640 N N . VAL A 1 82 ? -3.309 -4.222 -1.023 1.00 91.94 82 VAL A N 1
ATOM 641 C CA . VAL A 1 82 ? -4.260 -5.268 -1.453 1.00 91.94 82 VAL A CA 1
ATOM 642 C C . VAL A 1 82 ? -5.473 -5.292 -0.523 1.00 91.94 82 VAL A C 1
ATOM 644 O O . VAL A 1 82 ? -6.606 -5.161 -0.992 1.00 91.94 82 VAL A O 1
ATOM 647 N N . ASN A 1 83 ? -5.246 -5.390 0.790 1.00 92.31 83 ASN A N 1
ATOM 648 C CA . ASN A 1 83 ? -6.332 -5.442 1.769 1.00 92.31 83 ASN A CA 1
ATOM 649 C C . ASN A 1 83 ? -7.165 -4.157 1.746 1.00 92.31 83 ASN A C 1
ATOM 651 O O . ASN A 1 83 ? -8.391 -4.207 1.703 1.00 92.31 83 ASN A O 1
ATOM 655 N N . MET A 1 84 ? -6.514 -2.991 1.716 1.00 92.06 84 MET A N 1
ATOM 656 C CA . MET A 1 84 ? -7.216 -1.708 1.710 1.00 92.06 84 MET A CA 1
ATOM 657 C C . MET A 1 84 ? -8.038 -1.472 0.442 1.00 92.06 84 MET A C 1
ATOM 659 O O . MET A 1 84 ? -9.140 -0.933 0.534 1.00 92.06 84 MET A O 1
ATOM 663 N N . LEU A 1 85 ? -7.550 -1.885 -0.732 1.00 89.81 85 LEU A N 1
ATOM 664 C CA . LEU A 1 85 ? -8.296 -1.750 -1.984 1.00 89.81 85 LEU A CA 1
ATOM 665 C C . LEU A 1 85 ? -9.624 -2.511 -1.953 1.00 89.81 85 LEU A C 1
ATOM 667 O O . LEU A 1 85 ? -10.618 -1.997 -2.464 1.00 89.81 85 LEU A O 1
ATOM 671 N N . GLN A 1 86 ? -9.661 -3.694 -1.334 1.00 88.12 86 GLN A N 1
ATOM 672 C CA . GLN A 1 86 ? -10.885 -4.495 -1.202 1.00 88.12 86 GLN A CA 1
ATOM 673 C C . GLN A 1 86 ? -11.956 -3.811 -0.338 1.00 88.12 86 GLN A C 1
ATOM 675 O O . GLN A 1 86 ? -13.136 -4.141 -0.442 1.00 88.12 86 GLN A O 1
ATOM 680 N N . LEU A 1 87 ? -11.564 -2.842 0.492 1.00 89.12 87 LEU A N 1
ATOM 681 C CA . LEU A 1 87 ? -12.465 -2.070 1.351 1.00 89.12 87 LEU A CA 1
ATOM 682 C C . LEU A 1 87 ? -13.000 -0.805 0.669 1.00 89.12 87 LEU A C 1
ATOM 684 O O . LEU A 1 87 ? -13.885 -0.144 1.221 1.00 89.12 87 LEU A O 1
ATOM 688 N N . LEU A 1 88 ? -12.438 -0.417 -0.481 1.00 87.88 88 LEU A N 1
ATOM 689 C CA . LEU A 1 88 ? -12.849 0.788 -1.188 1.00 87.88 88 LEU A CA 1
ATOM 690 C C . LEU A 1 88 ? -14.156 0.555 -1.942 1.00 87.88 88 LEU A C 1
ATOM 692 O O . LEU A 1 88 ? -14.294 -0.372 -2.734 1.00 87.88 88 LEU A O 1
ATOM 696 N N . GLU A 1 89 ? -15.094 1.482 -1.775 1.00 83.31 89 GLU A N 1
ATOM 697 C CA . GLU A 1 89 ? -16.403 1.428 -2.419 1.00 83.31 89 GLU A CA 1
ATOM 698 C C . GLU A 1 89 ? -16.699 2.741 -3.175 1.00 83.31 89 GLU A C 1
ATOM 700 O O . GLU A 1 89 ? -16.099 3.797 -2.947 1.00 83.31 89 GLU A O 1
ATOM 705 N N . GLY A 1 90 ? -17.643 2.691 -4.117 1.00 83.62 90 GLY A N 1
ATOM 706 C CA . GLY A 1 90 ? -18.168 3.881 -4.792 1.00 83.62 90 GLY A CA 1
ATOM 707 C C . GLY A 1 90 ? -17.192 4.574 -5.754 1.00 83.62 90 GLY A C 1
ATOM 708 O O . GLY A 1 90 ? -16.227 3.993 -6.239 1.00 83.62 90 GLY A O 1
ATOM 709 N N . LYS A 1 91 ? -17.459 5.844 -6.088 1.00 81.38 91 LYS A N 1
ATOM 710 C CA . LYS A 1 91 ? -16.688 6.595 -7.107 1.00 81.38 91 LYS A CA 1
ATOM 711 C C . LYS A 1 91 ? -15.237 6.873 -6.703 1.00 81.38 91 LYS A C 1
ATOM 713 O O . LYS A 1 91 ? -14.393 7.080 -7.585 1.00 81.38 91 LYS A O 1
ATOM 718 N N . GLU A 1 92 ? -14.981 6.899 -5.400 1.00 82.88 92 GLU A N 1
ATOM 719 C CA . GLU A 1 92 ? -13.672 7.183 -4.822 1.00 82.88 92 GLU A CA 1
ATOM 720 C C . GLU A 1 92 ? -12.708 6.014 -5.040 1.00 82.88 92 GLU A C 1
ATOM 722 O O . GLU A 1 92 ? -11.574 6.244 -5.461 1.00 82.88 92 GLU A O 1
ATOM 727 N N . SER A 1 93 ? -13.203 4.770 -4.941 1.00 88.81 93 SER A N 1
ATOM 728 C CA . SER A 1 93 ? -12.446 3.557 -5.290 1.00 88.81 93 SER A CA 1
ATOM 729 C C . SER A 1 93 ? -11.823 3.655 -6.684 1.00 88.81 93 SER A C 1
ATOM 731 O O . SER A 1 93 ? -10.621 3.491 -6.854 1.00 88.81 93 SER A O 1
ATOM 733 N N . SER A 1 94 ? -12.610 4.063 -7.682 1.00 91.31 94 SER A N 1
ATOM 734 C CA . SER A 1 94 ? -12.142 4.177 -9.060 1.00 91.31 94 SER A CA 1
ATOM 735 C C . SER A 1 94 ? -11.133 5.313 -9.264 1.00 91.31 94 SER A C 1
ATOM 737 O O . SER A 1 94 ? -10.372 5.268 -10.227 1.00 91.31 94 SER A O 1
ATOM 739 N N . ARG A 1 95 ? -11.141 6.364 -8.427 1.00 91.31 95 ARG A N 1
ATOM 740 C CA . ARG A 1 95 ? -10.111 7.418 -8.478 1.00 91.31 95 ARG A CA 1
ATOM 741 C C . ARG A 1 95 ? -8.801 6.891 -7.898 1.00 91.31 95 ARG A C 1
ATOM 743 O O . ARG A 1 95 ? -7.771 7.020 -8.547 1.00 91.31 95 ARG A O 1
ATOM 750 N N . ILE A 1 96 ? -8.869 6.293 -6.713 1.00 92.94 96 ILE A N 1
ATOM 751 C CA . ILE A 1 96 ? -7.713 5.753 -5.997 1.00 92.94 96 ILE A CA 1
ATOM 752 C C . ILE A 1 96 ? -7.059 4.625 -6.796 1.00 92.94 96 ILE A C 1
ATOM 754 O O . ILE A 1 96 ? -5.855 4.668 -7.013 1.00 92.94 96 ILE A O 1
ATOM 758 N N . ALA A 1 97 ? -7.849 3.677 -7.306 1.00 93.88 97 ALA A N 1
ATOM 759 C CA . ALA A 1 97 ? -7.360 2.566 -8.117 1.00 93.88 97 ALA A CA 1
ATOM 760 C C . ALA A 1 97 ? -6.576 3.052 -9.341 1.00 93.88 97 ALA A C 1
ATOM 762 O O . ALA A 1 97 ? -5.524 2.509 -9.649 1.00 93.88 97 ALA A O 1
ATOM 763 N N . LEU A 1 98 ? -7.047 4.112 -10.006 1.00 94.75 98 LEU A N 1
ATOM 764 C CA . LEU A 1 98 ? -6.345 4.676 -11.155 1.00 94.75 98 LEU A CA 1
ATOM 765 C C . LEU A 1 98 ? -4.998 5.305 -10.769 1.00 94.75 98 LEU A C 1
ATOM 767 O O . LEU A 1 98 ? -4.011 5.066 -11.449 1.00 94.75 98 LEU A O 1
ATOM 771 N N . VAL A 1 99 ? -4.953 6.077 -9.678 1.00 94.31 99 VAL A N 1
ATOM 772 C CA . VAL A 1 99 ? -3.701 6.685 -9.186 1.00 94.31 99 VAL A CA 1
ATOM 773 C C . VAL A 1 99 ? -2.714 5.608 -8.740 1.00 94.31 99 VAL A C 1
ATOM 775 O O . VAL A 1 99 ? -1.525 5.696 -9.023 1.00 94.31 99 VAL A O 1
ATOM 778 N N . LEU A 1 100 ? -3.202 4.576 -8.054 1.00 95.25 100 LEU A N 1
ATOM 779 C CA . LEU A 1 100 ? -2.363 3.471 -7.623 1.00 95.25 100 LEU A CA 1
ATOM 780 C C . LEU A 1 100 ? -1.810 2.693 -8.823 1.00 95.25 100 LEU A C 1
ATOM 782 O O . LEU A 1 100 ? -0.625 2.390 -8.834 1.00 95.25 100 LEU A O 1
ATOM 786 N N . ALA A 1 101 ? -2.622 2.434 -9.850 1.00 95.25 101 ALA A N 1
ATOM 787 C CA . ALA A 1 101 ? -2.170 1.783 -11.078 1.00 95.25 101 ALA A CA 1
ATOM 788 C C . ALA A 1 101 ? -1.008 2.537 -11.745 1.00 95.25 101 ALA A C 1
ATOM 790 O O . ALA A 1 101 ? -0.008 1.912 -12.096 1.00 95.25 101 ALA A O 1
ATOM 791 N N . ASP A 1 102 ? -1.114 3.868 -11.854 1.00 93.75 102 ASP A N 1
ATOM 792 C CA . ASP A 1 102 ? -0.041 4.728 -12.379 1.00 93.75 102 ASP A CA 1
ATOM 793 C C . ASP A 1 102 ? 1.257 4.564 -11.571 1.00 93.75 102 ASP A C 1
ATOM 795 O O . ASP A 1 102 ? 2.344 4.432 -12.136 1.00 93.75 102 ASP A O 1
ATOM 799 N N . ASN A 1 103 ? 1.144 4.511 -10.242 1.00 93.50 103 ASN A N 1
ATOM 800 C CA . ASN A 1 103 ? 2.292 4.426 -9.344 1.00 93.50 103 ASN A CA 1
ATOM 801 C C . ASN A 1 103 ? 2.904 3.022 -9.237 1.00 93.50 103 ASN A C 1
ATOM 803 O O . ASN A 1 103 ? 4.035 2.907 -8.785 1.00 93.50 103 ASN A O 1
ATOM 807 N N . LEU A 1 104 ? 2.201 1.950 -9.611 1.00 95.12 104 LEU A N 1
ATOM 808 C CA . LEU A 1 104 ? 2.732 0.583 -9.501 1.00 95.12 104 LEU A CA 1
ATOM 809 C C . LEU A 1 104 ? 3.695 0.218 -10.632 1.00 95.12 104 LEU A C 1
ATOM 811 O O . LEU A 1 104 ? 4.498 -0.697 -10.469 1.00 95.12 104 LEU A O 1
ATOM 815 N N . ARG A 1 105 ? 3.640 0.932 -11.761 1.00 92.00 105 ARG A N 1
ATOM 816 C CA . ARG A 1 105 ? 4.375 0.587 -12.986 1.00 92.00 105 ARG A CA 1
ATOM 817 C C . ARG A 1 105 ? 5.876 0.389 -12.767 1.00 92.00 105 ARG A C 1
ATOM 819 O O . ARG A 1 105 ? 6.451 -0.544 -13.313 1.00 92.00 105 ARG A O 1
ATOM 826 N N . TRP A 1 106 ? 6.516 1.250 -11.980 1.00 90.88 106 TRP A N 1
ATOM 827 C CA . TRP A 1 106 ? 7.966 1.185 -11.766 1.00 90.88 106 TRP A CA 1
ATOM 828 C C . TRP A 1 106 ? 8.397 -0.019 -10.912 1.00 90.88 106 TRP A C 1
ATOM 830 O O . TRP A 1 106 ? 9.555 -0.417 -10.965 1.00 90.88 106 TRP A O 1
ATOM 840 N N . LEU A 1 107 ? 7.476 -0.640 -10.164 1.00 94.50 107 LEU A N 1
ATOM 841 C CA . LEU A 1 107 ? 7.753 -1.849 -9.380 1.00 94.50 107 LEU A CA 1
ATOM 842 C C . LEU A 1 107 ? 7.776 -3.124 -10.231 1.00 94.50 107 LEU A C 1
ATOM 844 O O . LEU A 1 107 ? 8.202 -4.171 -9.744 1.00 94.50 107 LEU A O 1
ATOM 848 N N . PHE A 1 108 ? 7.340 -3.056 -11.490 1.00 93.06 108 PHE A N 1
ATOM 849 C CA . PHE A 1 108 ? 7.294 -4.225 -12.367 1.00 93.06 108 PHE A CA 1
ATOM 850 C C . PHE A 1 108 ? 8.679 -4.713 -12.782 1.00 93.06 108 PHE A C 1
ATOM 852 O O . PHE A 1 108 ? 8.809 -5.878 -13.133 1.00 93.06 108 PHE A O 1
ATOM 859 N N . ASP A 1 109 ? 9.689 -3.849 -12.688 1.00 89.12 109 ASP A N 1
ATOM 860 C CA . ASP A 1 109 ? 11.096 -4.155 -12.964 1.00 89.12 109 ASP A CA 1
ATOM 861 C C . ASP A 1 109 ? 11.951 -4.134 -11.679 1.00 89.12 109 ASP A C 1
ATOM 863 O O . ASP A 1 109 ? 13.161 -3.943 -11.688 1.00 89.12 109 ASP A O 1
ATOM 867 N N . ASN A 1 110 ? 11.313 -4.290 -10.513 1.00 92.31 110 ASN A N 1
ATOM 868 C CA . ASN A 1 110 ? 12.031 -4.351 -9.242 1.00 92.31 110 ASN A CA 1
ATOM 869 C C . ASN A 1 110 ? 12.920 -5.604 -9.176 1.00 92.31 110 ASN A C 1
ATOM 871 O O . ASN A 1 110 ? 12.491 -6.669 -9.603 1.00 92.31 110 ASN A O 1
ATOM 875 N N . GLU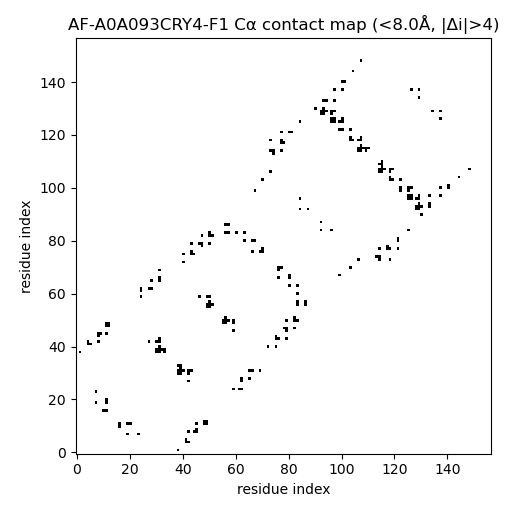 A 1 111 ? 14.104 -5.536 -8.564 1.00 91.62 111 GLU A N 1
ATOM 876 C CA . GLU A 1 111 ? 15.009 -6.694 -8.427 1.00 91.62 111 GLU A CA 1
ATOM 877 C C . GLU A 1 111 ? 14.359 -7.885 -7.691 1.00 91.62 111 GLU A C 1
ATOM 879 O O . GLU A 1 111 ? 14.593 -9.051 -8.029 1.00 91.62 111 GLU A O 1
ATOM 884 N N . SER A 1 112 ? 13.479 -7.609 -6.724 1.00 93.75 112 SER A N 1
ATOM 885 C CA . SER A 1 112 ? 12.757 -8.630 -5.968 1.00 93.75 112 SER A CA 1
ATOM 886 C C . SER A 1 112 ? 11.606 -9.227 -6.777 1.00 93.75 112 SER A C 1
ATOM 888 O O . SER A 1 112 ? 10.599 -8.570 -7.049 1.00 93.75 112 SER A O 1
ATOM 890 N N . VAL A 1 113 ? 11.710 -10.526 -7.080 1.00 92.25 113 VAL A N 1
ATOM 891 C CA . VAL A 1 113 ? 10.651 -11.315 -7.740 1.00 92.25 113 VAL A CA 1
ATOM 892 C C . VAL A 1 113 ? 9.316 -11.169 -7.006 1.00 92.25 113 VAL A C 1
ATOM 894 O O . VAL A 1 113 ? 8.280 -10.977 -7.641 1.00 92.25 113 VAL A O 1
ATOM 897 N N . THR A 1 114 ? 9.340 -11.215 -5.672 1.00 92.94 114 THR A N 1
ATOM 898 C CA . THR A 1 114 ? 8.143 -11.088 -4.835 1.00 92.94 114 THR A CA 1
ATOM 899 C C . THR A 1 114 ? 7.472 -9.729 -5.025 1.00 92.94 114 THR A C 1
ATOM 901 O O . THR A 1 114 ? 6.258 -9.666 -5.205 1.00 92.94 114 THR A O 1
ATOM 904 N N . VAL A 1 115 ? 8.248 -8.639 -5.049 1.00 95.19 115 VAL A N 1
ATOM 905 C CA . VAL A 1 115 ? 7.718 -7.279 -5.257 1.00 95.19 115 VAL A CA 1
ATOM 906 C C . VAL A 1 115 ? 7.140 -7.126 -6.664 1.00 95.19 115 VAL A C 1
ATOM 908 O O . VAL A 1 115 ? 6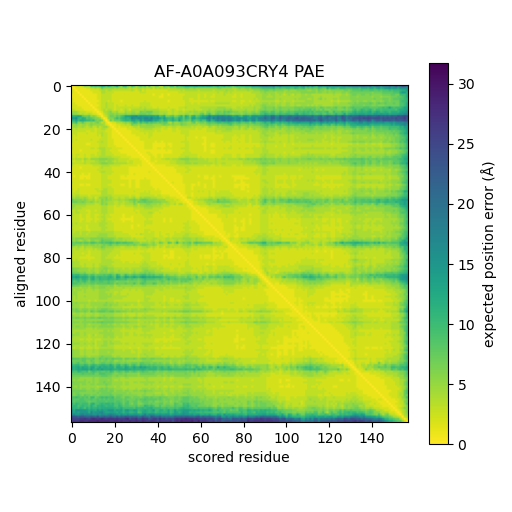.041 -6.585 -6.812 1.00 95.19 115 VAL A O 1
ATOM 911 N N . ARG A 1 116 ? 7.808 -7.665 -7.696 1.00 94.12 116 ARG A N 1
ATOM 912 C CA . ARG A 1 116 ? 7.268 -7.676 -9.069 1.00 94.12 116 ARG A CA 1
ATOM 913 C C . ARG A 1 116 ? 5.927 -8.405 -9.134 1.00 94.12 116 ARG A C 1
ATOM 915 O O . ARG A 1 116 ? 4.947 -7.873 -9.643 1.00 94.12 116 ARG A O 1
ATOM 922 N N . GLN A 1 117 ? 5.853 -9.612 -8.575 1.00 93.38 117 GLN A N 1
ATOM 923 C CA . GLN A 1 117 ? 4.632 -10.419 -8.605 1.00 93.38 117 GLN A CA 1
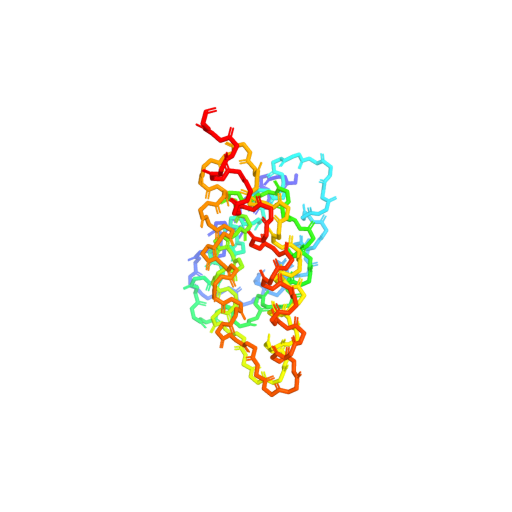ATOM 924 C C . GLN A 1 117 ? 3.477 -9.756 -7.847 1.00 93.38 117 GLN A C 1
ATOM 926 O O . GLN A 1 117 ? 2.364 -9.680 -8.373 1.00 93.38 117 GLN A O 1
ATOM 931 N N . LEU A 1 118 ? 3.734 -9.248 -6.639 1.00 93.38 118 LEU A N 1
ATOM 932 C CA . LEU A 1 118 ? 2.721 -8.564 -5.834 1.00 93.38 118 LEU A CA 1
ATOM 933 C C . LEU A 1 118 ? 2.235 -7.273 -6.503 1.00 93.38 118 LEU A C 1
ATOM 935 O O . LEU A 1 118 ? 1.033 -7.016 -6.516 1.00 93.38 118 LEU A O 1
ATOM 939 N N . SER A 1 119 ? 3.132 -6.483 -7.099 1.00 95.69 119 SER A N 1
ATOM 940 C CA . SER A 1 119 ? 2.754 -5.233 -7.769 1.00 95.69 119 SER A CA 1
ATOM 941 C C . SER A 1 119 ? 1.929 -5.487 -9.032 1.00 95.69 119 SER A C 1
ATOM 943 O O . SER A 1 119 ? 0.920 -4.814 -9.232 1.00 95.69 119 SER A O 1
ATOM 945 N N . ILE A 1 120 ? 2.271 -6.500 -9.836 1.00 94.44 120 ILE A N 1
ATOM 946 C CA . ILE A 1 120 ? 1.476 -6.914 -11.006 1.00 94.44 120 ILE A CA 1
ATOM 947 C C . ILE A 1 120 ? 0.098 -7.434 -10.577 1.00 94.44 120 ILE A C 1
ATOM 949 O O . ILE A 1 120 ? -0.918 -7.103 -11.195 1.00 94.44 120 ILE A O 1
ATOM 953 N N . HIS A 1 121 ? 0.037 -8.227 -9.503 1.00 93.19 121 HIS A N 1
ATOM 954 C CA . HIS A 1 121 ? -1.230 -8.717 -8.960 1.00 93.19 121 HIS A CA 1
ATOM 955 C C . HIS A 1 121 ? -2.126 -7.561 -8.506 1.00 93.19 121 HIS A C 1
ATOM 957 O O . HIS A 1 121 ? -3.286 -7.481 -8.910 1.00 93.19 121 HIS A O 1
ATOM 963 N N . LEU A 1 122 ? -1.565 -6.630 -7.734 1.00 94.62 122 LEU A N 1
ATOM 964 C CA . LEU A 1 122 ? -2.270 -5.450 -7.252 1.00 94.62 122 LEU A CA 1
ATOM 965 C C . LEU A 1 122 ? -2.715 -4.547 -8.411 1.00 94.62 122 LEU A C 1
ATOM 967 O O . LEU A 1 122 ? -3.840 -4.050 -8.412 1.00 94.62 122 LEU A O 1
ATOM 971 N N . PHE A 1 123 ? -1.879 -4.378 -9.439 1.00 95.75 123 PHE A N 1
ATOM 972 C CA . PHE A 1 123 ? -2.228 -3.634 -10.648 1.00 95.75 123 PHE A CA 1
ATOM 973 C C . PHE A 1 123 ? -3.444 -4.240 -11.349 1.00 95.75 123 PHE A C 1
ATOM 975 O O . PHE A 1 123 ? -4.389 -3.521 -11.672 1.00 95.75 123 PHE A O 1
ATOM 982 N N . ARG A 1 124 ? -3.487 -5.565 -11.518 1.00 93.50 124 ARG A N 1
ATOM 983 C CA . ARG A 1 124 ? -4.670 -6.249 -12.057 1.00 93.50 124 ARG A CA 1
ATOM 984 C C . ARG A 1 124 ? -5.918 -5.957 -11.217 1.00 93.50 124 ARG A C 1
ATOM 986 O O . ARG A 1 124 ? -6.979 -5.696 -11.784 1.00 93.50 124 ARG A O 1
ATOM 993 N N . ASP A 1 125 ? -5.804 -5.950 -9.891 1.00 93.06 125 ASP A N 1
ATOM 994 C CA . ASP A 1 125 ? -6.934 -5.644 -9.006 1.00 93.06 125 ASP A CA 1
ATOM 995 C C . ASP A 1 125 ? -7.422 -4.197 -9.193 1.00 93.06 125 ASP A C 1
ATOM 997 O O . ASP A 1 125 ? -8.629 -3.956 -9.297 1.00 93.06 125 ASP A O 1
ATOM 1001 N N . THR A 1 126 ? -6.508 -3.232 -9.371 1.00 94.56 126 THR A N 1
ATOM 1002 C CA . THR A 1 126 ? -6.888 -1.842 -9.686 1.00 94.56 126 THR A CA 1
ATOM 1003 C C . THR A 1 126 ? -7.681 -1.716 -10.988 1.00 94.56 126 THR A C 1
ATOM 1005 O O . THR A 1 126 ? -8.620 -0.917 -11.063 1.00 94.56 126 THR A O 1
ATOM 1008 N N . MET A 1 127 ? -7.373 -2.531 -12.004 1.00 93.00 127 MET A N 1
ATOM 1009 C CA . MET A 1 127 ? -8.103 -2.522 -13.275 1.00 93.00 127 MET A CA 1
ATOM 1010 C C . MET A 1 127 ? -9.570 -2.922 -13.078 1.00 93.00 127 MET A C 1
ATOM 1012 O O . MET A 1 127 ? -10.455 -2.352 -13.722 1.00 93.00 127 MET A O 1
ATOM 1016 N N . GLY A 1 128 ? -9.835 -3.866 -12.168 1.00 89.50 128 GLY A N 1
ATOM 1017 C CA . GLY A 1 128 ? -11.183 -4.320 -11.820 1.00 89.50 128 GLY A CA 1
ATOM 1018 C C . GLY A 1 128 ? -12.024 -3.260 -11.102 1.00 89.50 128 GLY A C 1
ATOM 1019 O O . GLY A 1 128 ? -13.243 -3.223 -11.274 1.00 89.50 128 GLY A O 1
ATOM 1020 N N . LEU A 1 129 ? -11.380 -2.358 -10.357 1.00 90.75 129 LEU A N 1
ATOM 1021 C CA . LEU A 1 129 ? -12.041 -1.308 -9.573 1.00 90.75 129 LEU A CA 1
ATOM 1022 C C . LEU A 1 129 ? -12.389 -0.051 -10.389 1.00 90.75 129 LEU A C 1
ATOM 1024 O O . LEU A 1 129 ? -13.182 0.786 -9.948 1.00 90.75 129 LEU A O 1
ATOM 1028 N N . VAL A 1 130 ? -11.822 0.119 -11.589 1.00 91.06 130 VAL A N 1
ATOM 1029 C CA . VAL A 1 130 ? -12.081 1.312 -12.405 1.00 91.06 130 VAL A CA 1
ATOM 1030 C C . VAL A 1 130 ? -13.368 1.194 -13.229 1.00 91.06 130 VAL A C 1
ATOM 1032 O O . VAL A 1 130 ? -13.549 0.326 -14.090 1.00 91.06 130 VAL A O 1
ATOM 1035 N N . ALA A 1 131 ? -14.266 2.159 -13.023 1.00 87.56 131 ALA A N 1
ATOM 1036 C CA . ALA A 1 131 ? -15.584 2.200 -13.645 1.00 87.56 131 ALA A CA 1
ATOM 1037 C C . ALA A 1 131 ? -15.863 3.523 -14.381 1.00 87.56 131 ALA A C 1
ATOM 1039 O O . ALA A 1 131 ? -15.222 4.555 -14.163 1.00 87.56 131 ALA A O 1
ATOM 1040 N N . GLY A 1 132 ? -16.861 3.489 -15.270 1.00 88.50 132 GLY A N 1
ATOM 1041 C CA . GLY A 1 132 ? -17.354 4.664 -15.993 1.00 88.50 132 GLY A CA 1
ATOM 1042 C C . GLY A 1 132 ? -16.290 5.346 -16.860 1.00 88.50 132 GLY A C 1
ATOM 1043 O O . GLY A 1 132 ? -15.472 4.686 -17.501 1.00 88.50 132 GLY A O 1
ATOM 1044 N N . ALA A 1 133 ? -16.297 6.682 -16.867 1.00 87.00 133 ALA A N 1
ATOM 1045 C CA . ALA A 1 133 ? -15.430 7.507 -17.716 1.00 87.00 133 ALA A CA 1
ATOM 1046 C C . ALA A 1 133 ? -13.921 7.263 -17.502 1.00 87.00 133 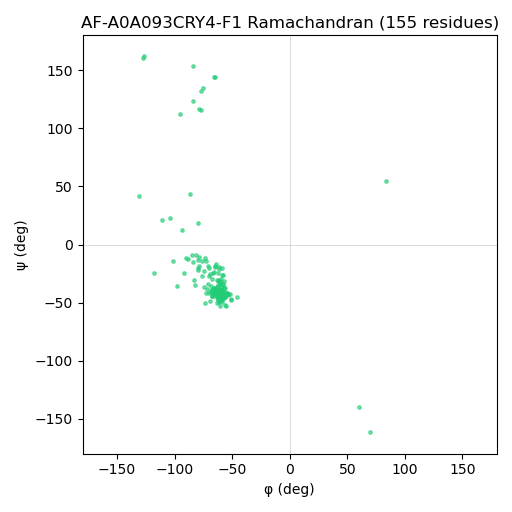ALA A C 1
ATOM 1048 O O . ALA A 1 133 ? -13.130 7.441 -18.426 1.00 87.00 133 ALA A O 1
ATOM 1049 N N . LYS A 1 134 ? -13.513 6.797 -16.313 1.00 90.31 134 LYS A N 1
ATOM 1050 C CA . LYS A 1 134 ? -12.104 6.527 -15.990 1.00 90.31 134 LYS A CA 1
ATOM 1051 C C . LYS A 1 134 ? -11.547 5.280 -16.686 1.00 90.31 134 LYS A C 1
ATOM 1053 O O . LYS A 1 134 ? -10.331 5.143 -16.771 1.00 90.31 134 LYS A O 1
ATOM 1058 N N . ARG A 1 135 ? -12.395 4.407 -17.252 1.00 91.88 135 ARG A N 1
ATOM 1059 C CA . ARG A 1 135 ? -11.940 3.217 -17.998 1.00 91.88 135 ARG A CA 1
ATOM 1060 C C . ARG A 1 135 ? -11.076 3.556 -19.206 1.00 91.88 135 ARG A C 1
ATOM 1062 O O . ARG A 1 135 ? -10.192 2.778 -19.535 1.00 91.88 135 ARG A O 1
ATOM 1069 N N . LYS A 1 136 ? -11.322 4.695 -19.866 1.00 94.19 136 LYS A N 1
ATOM 1070 C CA . LYS A 1 136 ? -10.479 5.131 -20.986 1.00 94.19 136 LYS A CA 1
ATOM 1071 C C . LYS A 1 136 ? -9.054 5.403 -20.507 1.00 94.19 136 LYS A C 1
ATOM 1073 O O . LYS A 1 136 ? -8.130 4.816 -21.050 1.00 94.19 136 LYS A O 1
ATOM 1078 N N . LYS A 1 137 ? -8.909 6.198 -19.443 1.00 95.38 137 LYS A N 1
ATOM 1079 C CA . LYS A 1 137 ? -7.602 6.494 -18.855 1.00 95.38 137 LYS A CA 1
ATOM 1080 C C . LYS A 1 137 ? -6.924 5.225 -18.336 1.00 95.38 137 LYS A C 1
ATOM 1082 O O . LYS A 1 137 ? -5.777 4.996 -18.661 1.00 95.38 137 LYS A O 1
ATOM 1087 N N . MET A 1 138 ? -7.649 4.334 -17.655 1.00 96.00 138 MET A N 1
ATOM 1088 C CA . MET A 1 138 ? -7.090 3.040 -17.233 1.00 96.00 138 MET A CA 1
ATOM 1089 C C . MET A 1 138 ? -6.532 2.218 -18.407 1.00 96.00 138 MET A C 1
ATOM 1091 O O . MET A 1 138 ? -5.497 1.588 -18.256 1.00 96.00 138 MET A O 1
ATOM 1095 N N . LYS A 1 139 ? -7.155 2.234 -19.594 1.00 95.25 139 LYS A N 1
ATOM 1096 C CA . LYS A 1 139 ? -6.573 1.557 -20.767 1.00 95.25 139 LYS A CA 1
ATOM 1097 C C . LYS A 1 139 ? -5.231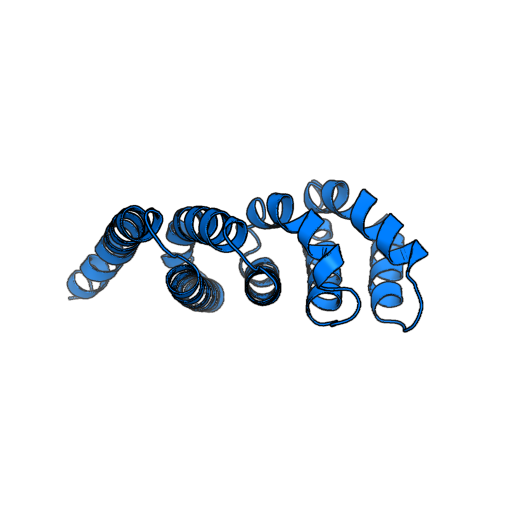 2.158 -21.178 1.00 95.25 139 LYS A C 1
ATOM 1099 O O . LYS A 1 139 ? -4.342 1.397 -21.526 1.00 95.25 139 LYS A O 1
ATOM 1104 N N . GLU A 1 140 ? -5.104 3.483 -21.153 1.00 95.69 140 GLU A N 1
ATOM 1105 C CA . GLU A 1 140 ? -3.838 4.177 -21.440 1.00 95.69 140 GLU A CA 1
ATOM 1106 C C . GLU A 1 140 ? -2.764 3.735 -20.434 1.00 95.69 140 GLU A C 1
ATOM 1108 O O . GLU A 1 140 ? -1.717 3.252 -20.846 1.00 95.69 140 GLU A O 1
ATOM 1113 N N . VAL A 1 141 ? -3.091 3.732 -19.135 1.00 95.94 141 VAL A N 1
ATOM 1114 C CA . VAL A 1 141 ? -2.201 3.241 -18.065 1.00 95.94 141 VAL A CA 1
ATOM 1115 C C . VAL A 1 141 ? -1.788 1.784 -18.278 1.00 95.94 141 VAL A C 1
ATOM 1117 O O . VAL A 1 141 ? -0.622 1.440 -18.135 1.00 95.94 141 VAL A O 1
ATOM 1120 N N . VAL A 1 142 ? -2.728 0.906 -18.638 1.00 95.12 142 VAL A N 1
ATOM 1121 C CA . VAL A 1 142 ? -2.442 -0.510 -18.921 1.00 95.12 142 VAL A CA 1
ATOM 1122 C C . VAL A 1 142 ? -1.492 -0.654 -20.102 1.00 95.12 142 VAL A C 1
ATOM 1124 O O . VAL A 1 142 ? -0.532 -1.413 -20.008 1.00 95.12 142 VAL A O 1
ATOM 1127 N N . TRP A 1 143 ? -1.738 0.068 -21.195 1.00 94.06 143 TRP A N 1
ATOM 1128 C CA . TRP A 1 143 ? -0.857 0.039 -22.359 1.00 94.06 143 TRP A CA 1
ATOM 1129 C C . TRP A 1 143 ? 0.546 0.520 -22.012 1.00 94.06 143 TRP A C 1
ATOM 1131 O O . TRP A 1 143 ? 1.513 -0.183 -22.295 1.00 94.06 143 TRP A O 1
ATOM 1141 N N . ASP A 1 144 ? 0.648 1.662 -21.341 1.00 93.38 144 ASP A N 1
ATOM 1142 C CA . ASP A 1 144 ? 1.922 2.234 -20.929 1.00 93.38 144 ASP A CA 1
ATOM 1143 C C . ASP A 1 144 ? 2.684 1.289 -19.991 1.00 93.38 144 ASP A C 1
ATOM 1145 O O . ASP A 1 144 ? 3.893 1.110 -20.134 1.00 93.38 144 ASP A O 1
ATOM 1149 N N . SER A 1 145 ? 1.993 0.636 -19.059 1.00 93.06 145 SER A N 1
ATOM 1150 C CA . SER A 1 145 ? 2.613 -0.279 -18.101 1.00 93.06 145 SER A CA 1
ATOM 1151 C C . SER A 1 145 ? 3.030 -1.623 -18.704 1.00 93.06 145 SER A C 1
ATOM 1153 O O . SER A 1 145 ? 4.068 -2.155 -18.318 1.00 93.06 145 SER A O 1
ATOM 1155 N N . LEU A 1 146 ? 2.262 -2.177 -19.647 1.00 89.75 146 LEU A N 1
ATOM 1156 C CA . LEU A 1 146 ? 2.555 -3.480 -20.258 1.00 89.75 146 LEU A CA 1
ATOM 1157 C C . LEU A 1 146 ? 3.560 -3.401 -21.407 1.00 89.75 146 LEU A C 1
ATOM 1159 O O . LEU A 1 146 ? 4.286 -4.365 -21.634 1.00 89.75 146 LEU A O 1
ATOM 1163 N N . LEU A 1 147 ? 3.606 -2.287 -22.140 1.00 90.50 147 LEU A N 1
ATOM 1164 C CA . LEU A 1 147 ? 4.460 -2.159 -23.319 1.00 90.50 147 LEU A CA 1
ATOM 1165 C C . LEU A 1 147 ? 5.953 -2.425 -23.015 1.00 90.50 147 LEU A C 1
ATOM 1167 O O . LEU A 1 147 ? 6.550 -3.214 -23.746 1.00 90.50 147 LEU A O 1
ATOM 1171 N N . PRO A 1 148 ? 6.558 -1.881 -21.935 1.00 87.69 148 PRO A N 1
ATOM 1172 C CA . PRO A 1 148 ? 7.929 -2.219 -21.559 1.00 87.69 148 PRO A CA 1
ATOM 1173 C C . PRO A 1 148 ? 8.107 -3.705 -21.251 1.00 87.69 148 PRO A C 1
ATOM 1175 O O . PRO A 1 148 ? 9.072 -4.304 -21.707 1.00 87.69 148 PRO A O 1
ATOM 1178 N N . LEU A 1 149 ? 7.171 -4.319 -20.521 1.00 85.81 149 LEU A N 1
ATOM 1179 C CA . LEU A 1 149 ? 7.241 -5.743 -20.174 1.00 85.81 149 LEU A CA 1
ATOM 1180 C C . LEU A 1 149 ? 7.191 -6.640 -21.412 1.00 85.81 149 LEU A C 1
ATOM 1182 O O . LEU A 1 149 ? 7.866 -7.663 -21.462 1.00 85.81 149 LEU A O 1
ATOM 1186 N N . LEU A 1 150 ? 6.409 -6.244 -22.417 1.00 86.44 150 LEU A N 1
ATOM 1187 C CA . LEU A 1 150 ? 6.341 -6.960 -23.681 1.00 86.44 150 LEU A CA 1
ATOM 1188 C C . LEU A 1 150 ? 7.682 -6.917 -24.419 1.00 86.44 150 LEU A C 1
ATOM 1190 O O . LEU A 1 150 ? 8.076 -7.933 -24.970 1.00 86.44 150 LEU A O 1
ATOM 1194 N N . PHE A 1 151 ? 8.384 -5.781 -24.417 1.00 85.06 151 PHE A N 1
ATOM 1195 C CA . PHE A 1 151 ? 9.702 -5.685 -25.050 1.00 85.06 151 PHE A CA 1
ATOM 1196 C C . PHE A 1 151 ? 10.758 -6.546 -24.350 1.00 85.06 151 PHE A C 1
ATOM 1198 O O . PHE A 1 151 ? 11.489 -7.243 -25.041 1.00 85.06 151 PHE A O 1
ATOM 1205 N N . HIS A 1 152 ? 10.762 -6.611 -23.013 1.00 81.25 152 HIS A N 1
ATOM 1206 C CA . HIS A 1 152 ? 11.679 -7.498 -22.278 1.00 81.25 152 HIS A CA 1
ATOM 1207 C C . HIS A 1 152 ? 11.523 -8.973 -22.680 1.00 81.25 152 HIS A C 1
ATOM 1209 O O . HIS A 1 152 ? 12.513 -9.688 -22.755 1.00 81.25 152 HIS A O 1
ATOM 1215 N N . LEU A 1 153 ? 10.302 -9.424 -22.996 1.00 78.12 153 LEU A N 1
ATOM 1216 C CA . LEU A 1 153 ? 10.068 -10.793 -23.478 1.00 78.12 153 LEU A CA 1
ATOM 1217 C C . LEU A 1 153 ? 10.706 -11.083 -24.846 1.00 78.12 153 LEU A C 1
ATOM 1219 O O . LEU A 1 153 ? 10.912 -12.249 -25.160 1.00 78.12 153 LEU A O 1
ATOM 1223 N N . TYR A 1 154 ? 10.961 -10.057 -25.662 1.00 75.81 154 TYR A N 1
ATOM 1224 C CA . TYR A 1 154 ? 11.575 -10.192 -26.989 1.00 75.81 154 TYR A CA 1
ATOM 1225 C C . TYR A 1 154 ? 13.068 -9.828 -27.007 1.00 75.81 154 TYR A C 1
ATOM 1227 O O . TYR A 1 154 ? 13.740 -10.138 -27.983 1.00 75.81 154 TYR A O 1
ATOM 1235 N N . ASP A 1 155 ? 13.577 -9.172 -25.961 1.00 71.94 155 ASP A N 1
ATOM 1236 C CA . ASP A 1 155 ? 15.002 -8.850 -25.804 1.00 71.94 155 ASP A CA 1
ATOM 1237 C C . ASP A 1 155 ? 15.794 -9.980 -25.105 1.00 71.94 155 ASP A C 1
ATOM 1239 O O . ASP A 1 155 ? 17.022 -9.957 -25.125 1.00 71.94 155 ASP A O 1
ATOM 1243 N N . GLU A 1 156 ? 15.125 -10.977 -24.504 1.00 58.34 156 GLU A N 1
ATOM 1244 C CA . GLU A 1 156 ? 15.754 -12.180 -23.913 1.00 58.34 156 GLU A CA 1
ATOM 1245 C C . GLU A 1 156 ? 16.138 -13.279 -24.946 1.00 58.34 156 GLU A C 1
ATOM 1247 O O . GLU A 1 156 ? 16.378 -14.424 -24.554 1.00 58.34 156 GLU A O 1
ATOM 1252 N N . ASP A 1 157 ? 16.243 -12.941 -26.240 1.00 45.16 157 ASP A N 1
ATOM 1253 C CA . ASP A 1 157 ? 16.729 -13.831 -27.320 1.00 45.16 157 ASP A CA 1
ATOM 1254 C C . ASP A 1 157 ? 18.264 -13.796 -27.514 1.00 45.16 157 ASP A C 1
ATOM 1256 O O . ASP A 1 157 ? 18.853 -12.694 -27.636 1.00 45.16 157 ASP A O 1
#

InterPro domains:
  IPR045206 Maestro heat-like repeat-containing protein [PTHR23120] (2-157)
  IPR055406 Maestro/Maestro-like, HEAT-repeats domain [PF23227] (32-157)

pLDDT: mean 90.55, std 6.86, range [45.16, 97.06]